Protein AF-A0A9X0CN09-F1 (afdb_monomer_lite)

Sequence (127 aa):
MSKYDSWTAEKSRDTAVKLLKDYLVEAPRCQKRYPNVYYHLAQLAFLDKKMDEFRKYFELGQDAEEKRLPFFEPVDLPLKDMLSPFYQLFANVQQPVRCGNRACIKKVKESDLKSCGRCRNQKYCSK

pLDDT: mean 80.46, std 15.28, range [42.94, 97.38]

Structure (mmCIF, N/CA/C/O backbone):
data_AF-A0A9X0CN09-F1
#
_entry.id   AF-A0A9X0CN09-F1
#
loop_
_atom_site.group_PDB
_atom_site.id
_atom_site.type_symbol
_atom_site.label_atom_id
_atom_site.label_alt_id
_atom_site.label_comp_id
_atom_site.label_asym_id
_atom_site.label_entity_id
_atom_site.label_seq_id
_atom_site.pdbx_PDB_ins_code
_atom_site.Cartn_x
_atom_site.Cartn_y
_atom_site.Cartn_z
_atom_site.occupancy
_atom_site.B_iso_or_equiv
_atom_site.auth_seq_id
_atom_site.auth_comp_id
_atom_site.auth_asym_id
_atom_site.auth_atom_id
_atom_site.pdbx_PDB_model_num
ATOM 1 N N . MET A 1 1 ? -0.125 -12.889 28.905 1.00 69.56 1 MET A N 1
ATOM 2 C CA . MET A 1 1 ? -0.924 -12.023 28.014 1.00 69.56 1 MET A CA 1
ATOM 3 C C . MET A 1 1 ? -0.003 -10.999 27.387 1.00 69.56 1 MET A C 1
ATOM 5 O O . MET A 1 1 ? 0.755 -10.352 28.103 1.00 69.56 1 MET A O 1
ATOM 9 N N . SER A 1 2 ? -0.010 -10.914 26.063 1.00 84.81 2 SER A N 1
ATOM 10 C CA . SER A 1 2 ? 0.683 -9.875 25.312 1.00 84.81 2 SER A CA 1
ATOM 11 C C . SER A 1 2 ? -0.069 -8.552 25.438 1.00 84.81 2 SER A C 1
ATOM 13 O O . SER A 1 2 ? -1.294 -8.526 25.542 1.00 84.81 2 SER A O 1
ATOM 15 N N . LYS A 1 3 ? 0.647 -7.425 25.358 1.00 83.31 3 LYS A N 1
ATOM 16 C CA . LYS A 1 3 ? 0.030 -6.084 25.337 1.00 83.31 3 LYS A CA 1
ATOM 17 C C . LYS A 1 3 ? -0.960 -5.891 24.178 1.00 83.31 3 LYS A C 1
ATOM 19 O O . LYS A 1 3 ? -1.759 -4.962 24.220 1.00 83.31 3 LYS A O 1
ATOM 24 N N . TYR A 1 4 ? -0.862 -6.730 23.145 1.00 86.50 4 TYR A N 1
ATOM 25 C CA . TYR A 1 4 ? -1.726 -6.705 21.968 1.00 86.50 4 TYR A CA 1
ATOM 26 C C . TYR A 1 4 ? -3.040 -7.475 22.171 1.00 86.50 4 TYR A C 1
ATOM 28 O O . TYR A 1 4 ? -3.975 -7.257 21.410 1.00 86.50 4 TYR A O 1
ATOM 36 N N . ASP A 1 5 ? -3.150 -8.314 23.209 1.00 85.06 5 ASP A N 1
ATOM 37 C CA . ASP A 1 5 ? -4.346 -9.136 23.461 1.00 85.06 5 ASP A CA 1
ATOM 38 C C . ASP A 1 5 ? -5.581 -8.279 23.801 1.00 85.06 5 ASP A C 1
ATOM 40 O O . ASP A 1 5 ? -6.713 -8.715 23.626 1.00 85.06 5 ASP A O 1
ATOM 44 N N . SER A 1 6 ? -5.372 -7.045 24.274 1.00 90.06 6 SER A N 1
ATOM 45 C CA . SER A 1 6 ? -6.433 -6.083 24.600 1.00 90.06 6 SER A CA 1
ATOM 46 C C . SER A 1 6 ? -6.772 -5.120 23.459 1.00 90.06 6 SER A C 1
ATOM 48 O O . SER A 1 6 ? -7.564 -4.193 23.645 1.00 90.06 6 SER A O 1
ATOM 50 N N . TRP A 1 7 ? -6.138 -5.261 22.292 1.00 93.00 7 TRP A N 1
ATOM 51 C CA . TRP A 1 7 ? -6.338 -4.319 21.196 1.00 93.00 7 TRP A CA 1
ATOM 52 C C . TRP A 1 7 ? -7.580 -4.662 20.387 1.00 93.00 7 TRP A C 1
ATOM 54 O O . TRP A 1 7 ? -7.798 -5.800 19.981 1.00 93.00 7 TRP A O 1
ATOM 64 N N . THR A 1 8 ? -8.365 -3.632 20.080 1.00 93.38 8 THR A N 1
ATOM 65 C CA . THR A 1 8 ? -9.402 -3.732 19.057 1.00 93.38 8 THR A CA 1
ATOM 66 C C . THR A 1 8 ? -8.758 -3.834 17.674 1.00 93.38 8 THR A C 1
ATOM 68 O O . THR A 1 8 ? -7.635 -3.374 17.451 1.00 93.38 8 THR A O 1
ATOM 71 N N . ALA A 1 9 ? -9.482 -4.408 16.710 1.00 90.75 9 ALA A N 1
ATOM 72 C CA . ALA A 1 9 ? -8.998 -4.504 15.334 1.00 90.75 9 ALA A CA 1
ATOM 73 C C . ALA A 1 9 ? -8.689 -3.120 14.730 1.00 90.75 9 ALA A C 1
ATOM 75 O O . ALA A 1 9 ? -7.720 -2.980 13.993 1.00 90.75 9 ALA A O 1
ATOM 76 N N . GLU A 1 10 ? -9.477 -2.102 15.077 1.00 90.75 10 GLU A N 1
ATOM 77 C CA . GLU A 1 10 ? -9.248 -0.706 14.687 1.00 90.75 10 GLU A CA 1
ATOM 78 C C . GLU A 1 10 ? -7.932 -0.165 15.255 1.00 90.75 10 GLU A C 1
ATOM 80 O O . GLU A 1 10 ? -7.066 0.253 14.492 1.00 90.75 10 GLU A O 1
ATOM 85 N N . LYS A 1 11 ? -7.701 -0.308 16.568 1.00 92.56 11 LYS A N 1
ATOM 86 C CA . LYS A 1 11 ? -6.450 0.128 17.208 1.00 92.56 11 LYS A CA 1
ATOM 87 C C . LYS A 1 11 ? -5.222 -0.547 16.593 1.00 92.56 11 LYS A C 1
ATOM 89 O O . LYS A 1 11 ? -4.178 0.089 16.419 1.00 92.56 11 LYS A O 1
ATOM 94 N N . SER A 1 12 ? -5.348 -1.827 16.247 1.00 92.19 12 SER A N 1
ATOM 95 C CA . SER A 1 12 ? -4.316 -2.583 15.533 1.00 92.19 12 SER A CA 1
ATOM 96 C C . SER A 1 12 ? -4.028 -2.000 14.150 1.00 92.19 12 SER A C 1
ATOM 98 O O . SER A 1 12 ? -2.860 -1.803 13.811 1.00 92.19 12 SER A O 1
ATOM 100 N N . ARG A 1 13 ? -5.066 -1.681 13.367 1.00 93.25 13 ARG A N 1
ATOM 101 C CA . ARG A 1 13 ? -4.916 -1.090 12.030 1.00 93.25 13 ARG A CA 1
ATOM 102 C C . ARG A 1 13 ? -4.346 0.322 12.086 1.00 93.25 13 ARG A C 1
ATOM 104 O O . ARG A 1 13 ? -3.378 0.581 11.381 1.00 93.25 13 ARG A O 1
ATOM 111 N N . ASP A 1 14 ? -4.839 1.186 12.968 1.00 93.75 14 ASP A N 1
ATOM 112 C CA . ASP A 1 14 ? -4.323 2.553 13.120 1.00 93.75 14 ASP A CA 1
ATOM 113 C C . ASP A 1 14 ? -2.842 2.564 13.500 1.00 93.75 14 ASP A C 1
ATOM 115 O O . ASP A 1 14 ? -2.033 3.301 12.927 1.00 93.75 14 ASP A O 1
ATOM 119 N N . THR A 1 15 ? -2.461 1.689 14.433 1.00 94.94 15 THR A N 1
ATOM 120 C CA . THR A 1 15 ? -1.059 1.558 14.833 1.00 94.94 15 THR A CA 1
ATOM 121 C C . THR A 1 15 ? -0.203 1.040 13.678 1.00 94.94 15 THR A C 1
ATOM 123 O O . THR A 1 15 ? 0.894 1.553 13.455 1.00 94.94 15 THR A O 1
ATOM 126 N N . ALA A 1 16 ? -0.699 0.066 12.909 1.00 95.44 16 ALA A N 1
ATOM 127 C CA . ALA A 1 16 ? -0.006 -0.428 11.723 1.00 95.44 16 ALA A CA 1
ATOM 128 C C . ALA A 1 16 ? 0.158 0.668 10.658 1.00 95.44 16 ALA A C 1
ATOM 130 O O . ALA A 1 16 ? 1.260 0.844 10.143 1.00 95.44 16 ALA A O 1
ATOM 131 N N . VAL A 1 17 ? -0.889 1.454 10.371 1.00 96.50 17 VAL A N 1
ATOM 132 C CA . VAL A 1 17 ? -0.822 2.591 9.438 1.00 96.50 17 VAL A CA 1
ATOM 133 C C . VAL A 1 17 ? 0.254 3.581 9.871 1.00 96.50 17 VAL A C 1
ATOM 135 O O . VAL A 1 17 ? 1.048 4.014 9.036 1.00 96.50 17 VAL A O 1
ATOM 138 N N . LYS A 1 18 ? 0.308 3.924 11.164 1.00 96.88 18 LYS A N 1
ATOM 139 C CA . LYS A 1 18 ? 1.330 4.828 11.699 1.00 96.88 18 LYS A CA 1
ATOM 140 C C . LYS A 1 18 ? 2.739 4.273 11.481 1.00 96.88 18 LYS A C 1
ATOM 142 O O . LYS A 1 18 ? 3.551 4.936 10.849 1.00 96.88 18 LYS A O 1
ATOM 147 N N . LEU A 1 19 ? 3.000 3.038 11.911 1.00 96.69 19 LEU A N 1
ATOM 148 C CA . LEU A 1 19 ? 4.322 2.413 11.778 1.00 96.69 19 LEU A CA 1
ATOM 149 C C . LEU A 1 19 ? 4.779 2.294 10.318 1.00 96.69 19 LEU A C 1
ATOM 151 O O . LEU A 1 19 ? 5.950 2.506 10.016 1.00 96.69 19 LEU A O 1
ATOM 155 N N . LEU A 1 20 ? 3.865 1.967 9.403 1.00 97.12 20 LEU A N 1
ATOM 156 C CA . LEU A 1 20 ? 4.164 1.873 7.974 1.00 97.12 20 LEU A CA 1
ATOM 157 C C . LEU A 1 20 ? 4.475 3.248 7.365 1.00 97.12 20 LEU A C 1
ATOM 159 O O . LEU A 1 20 ? 5.374 3.358 6.535 1.00 97.12 20 LEU A O 1
ATOM 163 N N . LYS A 1 21 ? 3.772 4.306 7.785 1.00 96.75 21 LYS A N 1
ATOM 164 C CA . LYS A 1 21 ? 4.078 5.682 7.364 1.00 96.75 21 LYS A CA 1
ATOM 165 C C . LYS A 1 21 ? 5.427 6.147 7.904 1.00 96.75 21 LYS A C 1
ATOM 167 O O . LYS A 1 21 ? 6.218 6.662 7.122 1.00 96.75 21 LYS A O 1
ATOM 172 N N . ASP A 1 22 ? 5.705 5.903 9.182 1.00 96.94 22 ASP A N 1
ATOM 173 C CA . ASP A 1 22 ? 6.989 6.237 9.807 1.00 96.94 22 ASP A CA 1
ATOM 174 C C . ASP A 1 22 ? 8.136 5.509 9.085 1.00 96.94 22 ASP A C 1
ATOM 176 O O . ASP A 1 22 ? 9.149 6.110 8.734 1.00 96.94 22 ASP A O 1
ATOM 180 N N . TYR A 1 23 ? 7.937 4.234 8.732 1.00 95.69 23 TYR A N 1
ATOM 181 C CA . TYR A 1 23 ? 8.896 3.489 7.919 1.00 95.69 23 TYR A CA 1
ATOM 182 C C . TYR A 1 23 ? 9.169 4.159 6.567 1.00 95.69 23 TYR A C 1
ATOM 184 O O . TYR A 1 23 ? 10.321 4.242 6.164 1.00 95.69 23 TYR A O 1
ATOM 192 N N . LEU A 1 24 ? 8.150 4.641 5.848 1.00 94.81 24 LEU A N 1
ATOM 193 C CA . LEU A 1 24 ? 8.344 5.297 4.544 1.00 94.81 24 LEU A CA 1
ATOM 194 C C . LEU A 1 24 ? 9.121 6.618 4.628 1.00 94.81 24 LEU A C 1
ATOM 196 O O . LEU A 1 24 ? 9.696 7.030 3.616 1.00 94.81 24 LEU A O 1
ATOM 200 N N . VAL A 1 25 ? 9.105 7.273 5.793 1.00 95.38 25 VAL A N 1
ATOM 201 C CA . VAL A 1 25 ? 9.867 8.498 6.074 1.00 95.38 25 VAL A CA 1
ATOM 202 C C . VAL A 1 25 ? 11.341 8.171 6.307 1.00 95.38 25 VAL A C 1
ATOM 204 O O . VAL A 1 25 ? 12.205 8.812 5.717 1.00 95.38 25 VAL A O 1
ATOM 207 N N . GLU A 1 26 ? 11.620 7.150 7.116 1.00 94.12 26 GLU A N 1
ATOM 208 C CA . GLU A 1 26 ? 12.983 6.787 7.526 1.00 94.12 26 GLU A CA 1
ATOM 209 C C . GLU A 1 26 ? 13.712 5.897 6.504 1.00 94.12 26 GLU A C 1
ATOM 211 O O . GLU A 1 26 ? 14.938 5.919 6.383 1.00 94.12 26 GLU A O 1
ATOM 216 N N . ALA A 1 27 ? 12.973 5.071 5.761 1.00 89.56 27 ALA A N 1
ATOM 217 C CA . ALA A 1 27 ? 13.550 4.098 4.847 1.00 89.56 27 ALA A CA 1
ATOM 218 C C . ALA A 1 27 ? 14.082 4.751 3.559 1.00 89.56 27 ALA A C 1
ATOM 220 O O . ALA A 1 27 ? 13.382 5.543 2.918 1.00 89.56 27 ALA A O 1
ATOM 221 N N . PRO A 1 28 ? 15.263 4.332 3.064 1.00 86.81 28 PRO A N 1
ATOM 222 C CA . PRO A 1 28 ? 15.706 4.693 1.725 1.00 86.81 28 PRO A CA 1
ATOM 223 C C . PRO A 1 28 ? 14.698 4.227 0.666 1.00 86.81 28 PRO A C 1
ATOM 225 O O . PRO A 1 28 ? 14.307 3.058 0.640 1.00 86.81 28 PRO A O 1
ATOM 228 N N . ARG A 1 29 ? 14.339 5.107 -0.277 1.00 81.69 29 ARG A N 1
ATOM 229 C CA . ARG A 1 29 ? 13.379 4.795 -1.361 1.00 81.69 29 ARG A CA 1
ATOM 230 C C . ARG A 1 29 ? 13.790 3.600 -2.226 1.00 81.69 29 ARG A C 1
ATOM 232 O O . ARG A 1 29 ? 12.942 2.908 -2.775 1.00 81.69 29 ARG A O 1
ATOM 239 N N . CYS A 1 30 ? 15.094 3.346 -2.346 1.00 80.00 30 CYS A N 1
ATOM 240 C CA . CYS A 1 30 ? 15.648 2.229 -3.112 1.00 80.00 30 CYS A CA 1
ATOM 241 C C . CYS A 1 30 ? 15.551 0.874 -2.392 1.00 80.00 30 CYS A C 1
ATOM 243 O O . CYS A 1 30 ? 15.914 -0.157 -2.962 1.00 80.00 30 CYS A O 1
ATOM 245 N N . GLN A 1 31 ? 15.100 0.851 -1.137 1.00 83.69 31 GLN A N 1
ATOM 246 C CA . GLN A 1 31 ? 15.066 -0.363 -0.342 1.00 83.69 31 GLN A CA 1
ATOM 247 C C . GLN A 1 31 ? 14.058 -1.371 -0.907 1.00 83.69 31 GLN A C 1
ATOM 249 O O . GLN A 1 31 ? 12.923 -1.036 -1.238 1.00 83.69 31 GLN A O 1
ATOM 254 N N . LYS A 1 32 ? 14.438 -2.655 -0.925 1.00 82.75 32 LYS A N 1
ATOM 255 C CA . LYS A 1 32 ? 13.614 -3.756 -1.461 1.00 82.75 32 LYS A CA 1
ATOM 256 C C . LYS A 1 32 ? 12.178 -3.798 -0.913 1.00 82.75 32 LYS A C 1
ATOM 258 O O . LYS A 1 32 ? 11.276 -4.227 -1.624 1.00 82.75 32 LYS A O 1
ATOM 263 N N . ARG A 1 33 ? 11.965 -3.395 0.344 1.00 87.62 33 ARG A N 1
ATOM 264 C CA . ARG A 1 33 ? 10.654 -3.433 1.018 1.00 87.62 33 ARG A CA 1
ATOM 265 C C . ARG A 1 33 ? 9.822 -2.164 0.826 1.00 87.62 33 ARG A C 1
ATOM 267 O O . ARG A 1 33 ? 8.647 -2.187 1.167 1.00 87.62 33 ARG A O 1
ATOM 274 N N . TYR A 1 34 ? 10.398 -1.096 0.276 1.00 89.81 34 TYR A N 1
ATOM 275 C CA . TYR A 1 34 ? 9.724 0.189 0.098 1.00 89.81 34 TYR A CA 1
ATOM 276 C C . TYR A 1 34 ? 8.371 0.072 -0.638 1.00 89.81 34 TYR A C 1
ATOM 278 O O . TYR A 1 34 ? 7.367 0.508 -0.077 1.00 89.81 34 TYR A O 1
ATOM 286 N N . PRO A 1 35 ? 8.263 -0.609 -1.803 1.00 91.00 35 PRO A N 1
ATOM 287 C CA . PRO A 1 35 ? 6.962 -0.793 -2.460 1.00 91.00 35 PRO A CA 1
ATOM 288 C C . PRO A 1 35 ? 5.989 -1.672 -1.660 1.00 91.00 35 PRO A C 1
ATOM 290 O O . PRO A 1 35 ? 4.786 -1.424 -1.673 1.00 91.00 35 PRO A O 1
ATOM 293 N N . ASN A 1 36 ? 6.479 -2.667 -0.910 1.00 92.19 36 ASN A N 1
ATOM 294 C CA . ASN A 1 36 ? 5.617 -3.557 -0.121 1.00 92.19 36 ASN A CA 1
ATOM 295 C C . ASN A 1 36 ? 4.828 -2.779 0.936 1.00 92.19 36 ASN A C 1
ATOM 297 O O . ASN A 1 36 ? 3.672 -3.094 1.207 1.00 92.19 36 ASN A O 1
ATOM 301 N N . VAL A 1 37 ? 5.447 -1.754 1.522 1.00 95.12 37 VAL A N 1
ATOM 302 C CA . VAL A 1 37 ? 4.813 -0.920 2.545 1.00 95.12 37 VAL A CA 1
ATOM 303 C C . VAL A 1 37 ? 3.622 -0.153 1.978 1.00 95.12 37 VAL A C 1
ATOM 305 O O . VAL A 1 37 ? 2.574 -0.107 2.622 1.00 95.12 37 VAL A O 1
ATOM 308 N N . TYR A 1 38 ? 3.725 0.357 0.749 1.00 95.75 38 TYR A N 1
ATOM 309 C CA . TYR A 1 38 ? 2.583 0.962 0.067 1.00 95.75 38 TYR A CA 1
ATOM 310 C C . TYR A 1 38 ? 1.443 -0.036 -0.166 1.00 95.75 38 TYR A C 1
ATOM 312 O O . TYR A 1 38 ? 0.292 0.297 0.102 1.00 95.75 38 TYR A O 1
ATOM 320 N N . TYR A 1 39 ? 1.731 -1.280 -0.560 1.00 95.38 39 TYR A N 1
ATOM 321 C CA . TYR A 1 3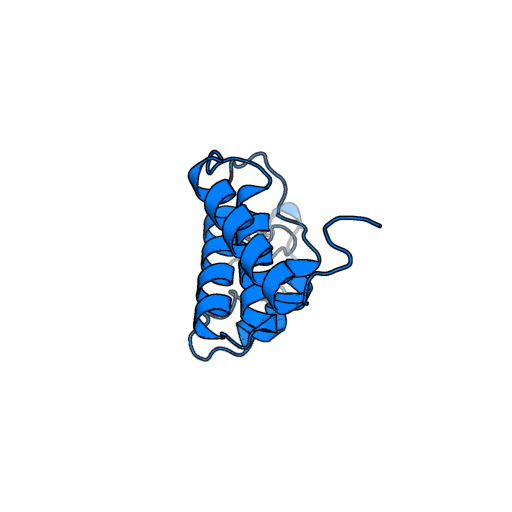9 ? 0.678 -2.293 -0.722 1.00 95.38 39 TYR A CA 1
ATOM 322 C C . TYR A 1 39 ? 0.017 -2.703 0.599 1.00 95.38 39 TYR A C 1
ATOM 324 O O . TYR A 1 39 ? -1.188 -2.945 0.625 1.00 95.38 39 TYR A O 1
ATOM 332 N N . HIS A 1 40 ? 0.754 -2.721 1.712 1.00 96.06 40 HIS A N 1
ATOM 333 C CA . HIS A 1 40 ? 0.153 -2.923 3.034 1.00 96.06 40 HIS A CA 1
ATOM 334 C C . HIS A 1 40 ? -0.734 -1.746 3.456 1.00 96.06 40 HIS A C 1
ATOM 336 O O . HIS A 1 40 ? -1.827 -1.964 3.975 1.00 96.06 40 HIS A O 1
ATOM 342 N N . LEU A 1 41 ? -0.317 -0.505 3.188 1.00 97.38 41 LEU A N 1
ATOM 343 C CA . LEU A 1 41 ? -1.168 0.669 3.411 1.00 97.38 41 LEU A CA 1
ATOM 344 C C . LEU A 1 41 ? -2.433 0.621 2.543 1.00 97.38 41 LEU A C 1
ATOM 346 O O . LEU A 1 41 ? -3.520 0.917 3.035 1.00 97.38 41 LEU A O 1
ATOM 350 N N . ALA A 1 42 ? -2.314 0.175 1.291 1.00 96.38 42 ALA A N 1
ATOM 351 C CA . ALA A 1 42 ? -3.452 -0.044 0.407 1.00 96.38 42 ALA A CA 1
ATOM 352 C C . ALA A 1 42 ? -4.413 -1.101 0.985 1.00 96.38 42 ALA A C 1
ATOM 354 O O . ALA A 1 42 ? -5.617 -0.868 1.047 1.00 96.38 42 ALA A O 1
ATOM 355 N N . GLN A 1 43 ? -3.896 -2.226 1.486 1.00 96.50 43 GLN A N 1
ATOM 356 C CA . GLN A 1 43 ? -4.708 -3.257 2.138 1.00 96.50 43 GLN A CA 1
ATOM 357 C C . GLN A 1 43 ? -5.478 -2.717 3.348 1.00 96.50 43 GLN A C 1
ATOM 359 O O . GLN A 1 43 ? -6.665 -2.999 3.497 1.00 96.50 43 GLN A O 1
ATOM 364 N N . LEU A 1 44 ? -4.817 -1.947 4.214 1.00 96.50 44 LEU A N 1
ATOM 365 C CA . LEU A 1 44 ? -5.453 -1.374 5.401 1.00 96.50 44 LEU A CA 1
ATOM 366 C C . LEU A 1 44 ? -6.558 -0.385 5.009 1.00 96.50 44 LEU A C 1
ATOM 368 O O . LEU A 1 44 ? -7.672 -0.488 5.517 1.00 96.50 44 LEU A O 1
ATOM 372 N N . ALA A 1 45 ? -6.293 0.488 4.035 1.00 96.06 45 ALA A N 1
ATOM 373 C CA . ALA A 1 45 ? -7.299 1.400 3.496 1.00 96.06 45 ALA A CA 1
ATOM 374 C C . ALA A 1 45 ? -8.491 0.656 2.869 1.00 96.06 45 ALA A C 1
ATOM 376 O O . ALA A 1 45 ? -9.639 1.062 3.052 1.00 96.06 45 ALA A O 1
ATOM 377 N N . PHE A 1 46 ? -8.239 -0.460 2.180 1.00 94.50 46 PHE A N 1
ATOM 378 C CA . PHE A 1 46 ? -9.285 -1.321 1.630 1.00 94.50 46 PHE A CA 1
ATOM 379 C C . PHE A 1 46 ? -10.167 -1.929 2.733 1.00 94.50 46 PHE A C 1
ATOM 381 O O . PHE A 1 46 ? -11.393 -1.885 2.632 1.00 94.50 46 PHE A O 1
ATOM 388 N N . LEU A 1 47 ? -9.565 -2.436 3.816 1.00 93.38 47 LEU A N 1
ATOM 389 C CA . LEU A 1 47 ? -10.300 -2.985 4.964 1.00 93.38 47 LEU A CA 1
ATOM 390 C C . LEU A 1 47 ? -11.163 -1.929 5.670 1.00 93.38 47 LEU A C 1
ATOM 392 O O . LEU A 1 47 ? -12.275 -2.237 6.096 1.00 93.38 47 LEU A O 1
ATOM 396 N N . ASP A 1 48 ? -10.687 -0.686 5.737 1.00 93.19 48 ASP A N 1
ATOM 397 C CA . ASP A 1 48 ? -11.438 0.447 6.291 1.00 93.19 48 ASP A CA 1
ATOM 398 C C . ASP A 1 48 ? -12.406 1.090 5.281 1.00 93.19 48 ASP A C 1
ATOM 400 O O . ASP A 1 48 ? -13.009 2.124 5.572 1.00 93.19 48 ASP A O 1
ATOM 404 N N . LYS A 1 49 ? -12.579 0.492 4.092 1.00 93.50 49 LYS A N 1
ATOM 405 C CA . LYS A 1 49 ? -13.445 0.981 3.002 1.00 93.50 49 LYS A CA 1
ATOM 406 C C . LYS A 1 49 ? -13.097 2.398 2.516 1.00 93.50 49 LYS A C 1
ATOM 408 O O . LYS A 1 49 ? -13.930 3.080 1.919 1.00 93.50 49 LYS A O 1
ATOM 413 N N . LYS A 1 50 ? -11.854 2.838 2.719 1.00 94.25 50 LYS A N 1
ATOM 414 C CA . LYS A 1 50 ? -11.319 4.126 2.257 1.00 94.25 50 LYS A CA 1
ATOM 415 C C . LYS A 1 50 ? -10.772 3.971 0.839 1.00 94.25 50 LYS A C 1
ATOM 417 O O . LYS A 1 50 ? -9.565 3.871 0.627 1.00 94.25 50 LYS A O 1
ATOM 422 N N . MET A 1 51 ? -11.671 3.913 -0.142 1.00 92.12 51 MET A N 1
ATOM 423 C CA . MET A 1 51 ? -11.321 3.560 -1.526 1.00 92.12 51 MET A CA 1
ATOM 424 C C . MET A 1 51 ? -10.355 4.557 -2.190 1.00 92.12 51 MET A C 1
ATOM 426 O O . MET A 1 51 ? -9.467 4.135 -2.930 1.00 92.12 51 MET A O 1
ATOM 430 N N . ASP A 1 52 ? -10.448 5.849 -1.870 1.00 92.75 52 ASP A N 1
ATOM 431 C CA . ASP A 1 52 ? -9.510 6.858 -2.384 1.00 92.75 52 ASP A CA 1
ATOM 432 C C . ASP A 1 52 ? -8.088 6.656 -1.841 1.00 92.75 52 ASP A C 1
ATOM 434 O O . ASP A 1 52 ? -7.108 6.739 -2.584 1.00 92.75 52 ASP A O 1
ATOM 438 N N . GLU A 1 53 ? -7.963 6.333 -0.550 1.00 95.31 53 GLU A N 1
ATOM 439 C CA . GLU A 1 53 ? -6.673 6.005 0.062 1.00 95.31 53 GLU A CA 1
ATOM 440 C C . GLU A 1 53 ? -6.119 4.687 -0.479 1.00 95.31 53 GLU A C 1
ATOM 442 O O . GLU A 1 53 ? -4.929 4.608 -0.784 1.00 95.31 53 GLU A O 1
ATOM 447 N N . PHE A 1 54 ? -6.975 3.675 -0.656 1.00 95.25 54 PHE A N 1
ATOM 448 C CA . PHE A 1 54 ? -6.596 2.410 -1.281 1.00 95.25 54 PHE A CA 1
ATOM 449 C C . PHE A 1 54 ? -5.977 2.654 -2.658 1.00 95.25 54 PHE A C 1
ATOM 451 O O . PHE A 1 54 ? -4.849 2.225 -2.904 1.00 95.25 54 PHE A O 1
ATOM 458 N N . ARG A 1 55 ? -6.677 3.398 -3.523 1.00 93.31 55 ARG A N 1
ATOM 459 C CA . ARG A 1 55 ? -6.197 3.749 -4.862 1.00 93.31 55 ARG A CA 1
ATOM 460 C C . ARG A 1 55 ? -4.853 4.472 -4.799 1.00 93.31 55 ARG A C 1
ATOM 462 O O . ARG A 1 55 ? -3.901 4.046 -5.448 1.00 93.31 55 ARG A O 1
ATOM 469 N N . LYS A 1 56 ? -4.766 5.526 -3.985 1.00 94.75 56 LYS A N 1
ATOM 470 C CA . LYS A 1 56 ? -3.548 6.328 -3.812 1.00 94.75 56 LYS A CA 1
ATOM 471 C C . LYS A 1 56 ? -2.353 5.467 -3.408 1.00 94.75 56 LYS A C 1
ATOM 473 O O . LYS A 1 56 ? -1.277 5.595 -3.986 1.00 94.75 56 LYS A O 1
ATOM 478 N N . TYR A 1 57 ? -2.513 4.610 -2.402 1.00 96.25 57 TYR A N 1
ATOM 479 C CA . TYR A 1 57 ? -1.416 3.770 -1.926 1.00 96.25 57 TYR A CA 1
ATOM 480 C C . TYR A 1 57 ? -1.048 2.676 -2.922 1.00 96.25 57 TYR A C 1
ATOM 482 O O . TYR A 1 57 ? 0.133 2.377 -3.071 1.00 96.25 57 TYR A O 1
ATOM 490 N N . PHE A 1 58 ? -2.020 2.124 -3.646 1.00 93.69 58 PHE A N 1
ATOM 491 C CA . PHE A 1 58 ? -1.744 1.156 -4.699 1.00 93.69 58 PHE A CA 1
ATOM 492 C C . PHE A 1 58 ? -0.903 1.777 -5.829 1.00 93.69 58 PHE A C 1
ATOM 494 O O . PHE A 1 58 ? 0.122 1.213 -6.207 1.00 93.69 58 PHE A O 1
ATOM 501 N N . GLU A 1 59 ? -1.273 2.971 -6.304 1.00 92.44 59 GLU A N 1
ATOM 502 C CA . GLU A 1 59 ? -0.526 3.722 -7.327 1.00 92.44 59 GLU A CA 1
ATOM 503 C C . GLU A 1 59 ? 0.894 4.088 -6.856 1.00 92.44 59 GLU A C 1
ATOM 505 O O . GLU A 1 59 ? 1.858 3.916 -7.602 1.00 92.44 59 GLU A O 1
ATOM 510 N N . LEU A 1 60 ? 1.055 4.523 -5.599 1.00 92.38 60 LEU A N 1
ATOM 511 C CA . LEU A 1 60 ? 2.378 4.783 -5.010 1.00 92.38 60 LEU A CA 1
ATOM 512 C C . LEU A 1 60 ? 3.239 3.516 -4.913 1.00 92.38 60 LEU A C 1
ATOM 514 O O . LEU A 1 60 ? 4.452 3.583 -5.101 1.00 92.38 60 LEU A O 1
ATOM 518 N N . GLY A 1 61 ? 2.621 2.363 -4.646 1.00 91.56 61 GLY A N 1
ATOM 519 C CA . GLY A 1 61 ? 3.289 1.066 -4.696 1.00 91.56 61 GLY A CA 1
ATOM 520 C C . GLY A 1 61 ? 3.852 0.784 -6.084 1.00 91.56 61 GLY A C 1
ATOM 521 O O . GLY A 1 61 ? 5.037 0.484 -6.201 1.00 91.56 61 GLY A O 1
ATOM 522 N N . GLN A 1 62 ? 3.039 0.967 -7.128 1.00 88.06 62 GLN A N 1
ATOM 523 C CA . GLN A 1 62 ? 3.459 0.777 -8.519 1.00 88.06 62 GLN A CA 1
ATOM 524 C C . GLN A 1 62 ? 4.594 1.731 -8.919 1.00 88.06 62 GLN A C 1
ATOM 526 O O . GLN A 1 62 ? 5.590 1.285 -9.483 1.00 88.06 62 GLN A O 1
ATOM 531 N N . ASP A 1 63 ? 4.490 3.017 -8.574 1.00 88.06 63 ASP A N 1
ATOM 532 C CA . ASP A 1 63 ? 5.543 4.010 -8.831 1.00 88.06 63 ASP A CA 1
ATOM 533 C C . ASP A 1 63 ? 6.860 3.651 -8.118 1.00 88.06 63 ASP A C 1
ATOM 535 O O . ASP A 1 63 ? 7.946 3.744 -8.695 1.00 88.06 63 ASP A O 1
ATOM 539 N N . ALA A 1 64 ? 6.776 3.168 -6.875 1.00 87.75 64 ALA A N 1
ATOM 540 C CA . ALA A 1 64 ? 7.937 2.695 -6.134 1.00 87.75 64 ALA A CA 1
ATOM 541 C C . ALA A 1 64 ? 8.562 1.434 -6.756 1.00 87.75 64 ALA A C 1
ATOM 543 O O . ALA A 1 64 ? 9.782 1.290 -6.705 1.00 87.75 64 ALA A O 1
ATOM 544 N N . GLU A 1 65 ? 7.772 0.531 -7.349 1.00 86.75 65 GLU A N 1
ATOM 545 C CA . GLU A 1 65 ? 8.309 -0.602 -8.116 1.00 86.75 65 GLU A CA 1
ATOM 546 C C . GLU A 1 65 ? 9.064 -0.134 -9.361 1.00 86.75 65 GLU A C 1
ATOM 548 O O . GLU A 1 65 ? 10.167 -0.610 -9.614 1.00 86.75 65 GLU A O 1
ATOM 553 N N . GLU A 1 66 ? 8.502 0.811 -10.116 1.00 82.75 66 GLU A N 1
ATOM 554 C CA . GLU A 1 66 ? 9.123 1.334 -11.340 1.00 82.75 66 GLU A CA 1
ATOM 555 C C . GLU A 1 66 ? 10.435 2.071 -11.063 1.00 82.75 66 GLU A C 1
ATOM 557 O O . GLU A 1 66 ? 11.377 1.989 -11.851 1.00 82.75 66 GLU A O 1
ATOM 562 N N . LYS A 1 67 ? 10.522 2.756 -9.919 1.00 79.81 67 LYS A N 1
ATOM 563 C CA . LYS A 1 67 ? 11.716 3.495 -9.484 1.00 79.81 67 LYS A CA 1
ATOM 564 C C . LYS A 1 67 ? 12.745 2.632 -8.754 1.00 79.81 67 LYS A C 1
ATOM 566 O O . LYS A 1 67 ? 13.755 3.163 -8.283 1.00 79.81 67 LYS A O 1
ATOM 571 N N . ARG A 1 68 ? 12.521 1.319 -8.622 1.00 75.94 68 ARG A N 1
ATOM 572 C CA . ARG A 1 68 ? 13.517 0.427 -8.015 1.00 75.94 68 ARG A CA 1
ATOM 573 C C . ARG A 1 68 ? 14.760 0.303 -8.879 1.00 75.94 68 ARG A C 1
ATOM 575 O O . ARG A 1 68 ? 14.756 0.507 -10.089 1.00 75.94 68 ARG A O 1
ATOM 582 N N . LEU A 1 69 ? 15.847 -0.075 -8.211 1.00 73.12 69 LEU A N 1
ATOM 583 C CA . LEU A 1 69 ? 17.108 -0.328 -8.886 1.00 73.12 69 LEU A CA 1
ATOM 584 C C . LEU A 1 69 ? 16.962 -1.508 -9.871 1.00 73.12 69 LEU A C 1
ATOM 586 O O . LEU A 1 69 ? 16.361 -2.519 -9.498 1.00 73.12 69 LEU A O 1
ATOM 590 N N . PRO A 1 70 ? 17.544 -1.428 -11.085 1.00 70.94 70 PRO A N 1
ATOM 591 C CA . PRO A 1 70 ? 17.292 -2.389 -12.170 1.00 70.94 70 PRO A CA 1
ATOM 592 C C . PRO A 1 70 ? 17.729 -3.834 -11.902 1.00 70.94 70 PRO A C 1
ATOM 594 O O . PRO A 1 70 ? 17.337 -4.735 -12.636 1.00 70.94 70 PRO A O 1
ATOM 597 N N . PHE A 1 71 ? 18.577 -4.055 -10.895 1.00 75.75 71 PHE A N 1
ATOM 598 C CA . PHE A 1 71 ? 19.070 -5.380 -10.507 1.00 75.75 71 PHE A CA 1
ATOM 599 C C . PHE A 1 71 ? 18.153 -6.097 -9.511 1.00 75.75 71 PHE A C 1
ATOM 601 O O . PHE A 1 71 ? 18.421 -7.230 -9.121 1.00 75.75 71 PHE A O 1
ATOM 608 N N . PHE A 1 72 ? 17.096 -5.434 -9.044 1.00 71.88 72 PHE A N 1
ATOM 609 C CA . PHE A 1 72 ? 16.090 -6.096 -8.241 1.00 71.88 72 PHE A CA 1
ATOM 610 C C . PHE A 1 72 ? 15.089 -6.829 -9.127 1.00 71.88 72 P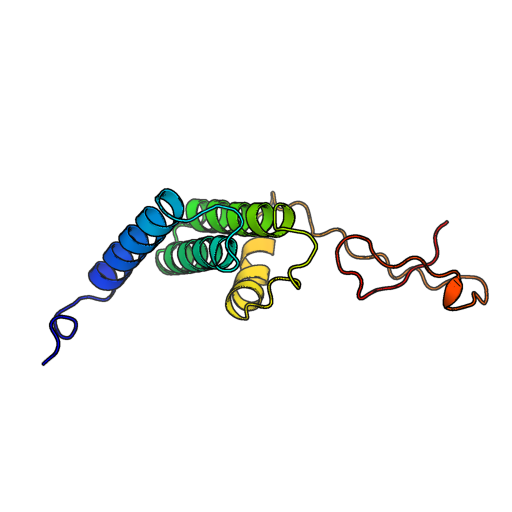HE A C 1
ATOM 612 O O . PHE A 1 72 ? 14.541 -6.254 -10.062 1.00 71.88 72 PHE A O 1
ATOM 619 N N . GLU A 1 73 ? 14.789 -8.069 -8.750 1.00 71.00 73 GLU A N 1
ATOM 620 C CA . GLU A 1 73 ? 13.674 -8.814 -9.327 1.00 71.00 73 GLU A CA 1
ATOM 621 C C . GLU A 1 73 ? 12.343 -8.056 -9.169 1.00 71.00 73 GLU A C 1
ATOM 623 O O . GLU A 1 73 ? 12.186 -7.287 -8.199 1.00 71.00 73 GLU A O 1
ATOM 628 N N . PRO A 1 74 ? 11.377 -8.291 -10.083 1.00 69.62 74 PRO A N 1
ATOM 629 C CA . PRO A 1 74 ? 10.017 -7.790 -9.954 1.00 69.62 74 PRO A CA 1
ATOM 630 C C . PRO A 1 74 ? 9.450 -8.063 -8.562 1.00 69.62 74 PRO A C 1
ATOM 632 O O . PRO A 1 74 ? 9.770 -9.066 -7.920 1.00 69.62 74 PRO A O 1
ATOM 635 N N . VAL A 1 75 ? 8.605 -7.157 -8.074 1.00 71.94 75 VAL A N 1
ATOM 636 C CA . VAL A 1 75 ? 7.988 -7.334 -6.759 1.00 71.94 75 VAL A CA 1
ATOM 637 C C . VAL A 1 75 ? 6.948 -8.432 -6.851 1.00 71.94 75 VAL A C 1
ATOM 639 O O . VAL A 1 75 ? 5.819 -8.194 -7.277 1.00 71.94 75 VAL A O 1
ATOM 642 N N . ASP A 1 76 ? 7.350 -9.627 -6.448 1.00 79.31 76 ASP A N 1
ATOM 643 C CA . ASP A 1 76 ? 6.446 -10.739 -6.217 1.00 79.31 76 ASP A CA 1
ATOM 644 C C . ASP A 1 76 ? 5.884 -10.621 -4.797 1.00 79.31 76 ASP A C 1
ATOM 646 O O . ASP A 1 76 ? 6.586 -10.812 -3.798 1.00 79.31 76 ASP A O 1
ATOM 650 N N . LEU A 1 77 ? 4.633 -10.176 -4.711 1.00 81.50 77 LEU A N 1
ATOM 651 C CA .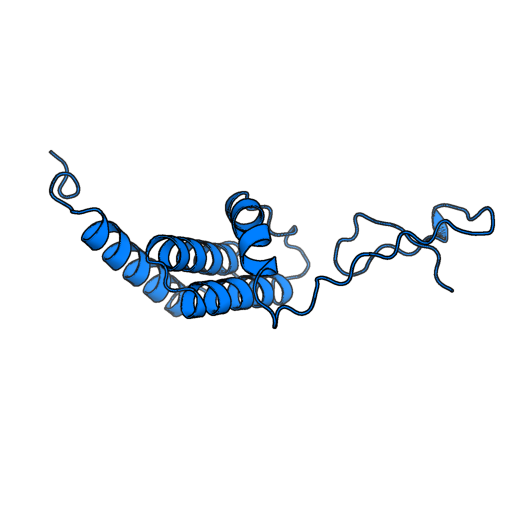 LEU A 1 77 ? 3.932 -9.984 -3.453 1.00 81.50 77 LEU A CA 1
ATOM 652 C C . LEU A 1 77 ? 2.490 -10.471 -3.631 1.00 81.50 77 LEU A C 1
ATOM 654 O O . LEU A 1 77 ? 1.702 -9.753 -4.247 1.00 81.50 77 LEU A O 1
ATOM 658 N N . PRO A 1 78 ? 2.098 -11.607 -3.022 1.00 87.38 78 PRO A N 1
ATOM 659 C CA . PRO A 1 78 ? 0.739 -12.144 -3.143 1.00 87.38 78 PRO A CA 1
ATOM 660 C C . PRO A 1 78 ? -0.354 -11.141 -2.755 1.00 87.38 78 PRO A C 1
ATOM 662 O O . PRO A 1 78 ? -1.456 -11.150 -3.297 1.00 87.38 78 PRO A O 1
ATOM 665 N N . LEU A 1 79 ? -0.035 -10.222 -1.836 1.00 88.31 79 LEU A N 1
ATOM 666 C CA . LEU A 1 79 ? -0.931 -9.134 -1.459 1.00 88.31 79 LEU A CA 1
ATOM 667 C C . LEU A 1 79 ? -1.263 -8.213 -2.641 1.00 88.31 79 LEU A C 1
ATOM 669 O O . LEU A 1 79 ? -2.409 -7.800 -2.796 1.00 88.31 79 LEU A O 1
ATOM 673 N N . LYS A 1 80 ? -0.277 -7.894 -3.483 1.00 87.50 80 LYS A N 1
ATOM 674 C CA . LYS A 1 80 ? -0.485 -7.075 -4.680 1.00 87.50 80 LYS A CA 1
ATOM 675 C C . LYS A 1 80 ? -1.444 -7.767 -5.641 1.00 87.50 80 LYS A C 1
ATOM 677 O O . LYS A 1 80 ? -2.361 -7.123 -6.150 1.00 87.50 80 LYS A O 1
ATOM 682 N N . ASP A 1 81 ? -1.273 -9.068 -5.843 1.00 87.56 81 ASP A N 1
ATOM 683 C CA . ASP A 1 81 ? -2.130 -9.853 -6.733 1.00 87.56 81 ASP A CA 1
ATOM 684 C C . ASP A 1 81 ? -3.562 -9.938 -6.203 1.00 87.56 81 ASP A C 1
ATOM 686 O O . ASP A 1 81 ? -4.510 -9.792 -6.970 1.00 87.56 81 ASP A O 1
ATOM 690 N N . MET A 1 82 ? -3.733 -10.062 -4.883 1.00 90.12 82 MET A N 1
ATOM 691 C CA . MET A 1 82 ? -5.046 -10.020 -4.235 1.00 90.12 82 MET A CA 1
ATOM 692 C C . MET A 1 82 ? -5.746 -8.662 -4.407 1.00 90.12 82 MET A C 1
ATOM 694 O O . MET A 1 82 ? -6.958 -8.613 -4.607 1.00 90.12 82 MET A O 1
ATOM 698 N N . LEU A 1 83 ? -5.003 -7.554 -4.317 1.00 90.50 83 LEU A N 1
ATOM 699 C CA . LEU A 1 83 ? -5.554 -6.196 -4.402 1.00 90.50 83 LEU A CA 1
ATOM 700 C C . LEU A 1 83 ? -5.785 -5.721 -5.846 1.00 90.50 83 LEU A C 1
ATOM 702 O O . LEU A 1 83 ? -6.649 -4.877 -6.091 1.00 90.50 83 LEU A O 1
ATOM 706 N N . SER A 1 84 ? -5.039 -6.266 -6.808 1.00 88.88 84 SER A N 1
ATOM 707 C CA . SER A 1 84 ? -5.058 -5.836 -8.211 1.00 88.88 84 SER A CA 1
ATOM 708 C C . SER A 1 84 ? -6.451 -5.858 -8.863 1.00 88.88 84 SER A C 1
ATOM 710 O O . SER A 1 84 ? -6.790 -4.873 -9.522 1.00 88.88 84 SER A O 1
ATOM 712 N N . PRO A 1 85 ? -7.297 -6.895 -8.681 1.00 88.62 85 PRO A N 1
ATOM 713 C CA . PRO A 1 85 ? -8.655 -6.897 -9.224 1.00 88.62 85 PRO A CA 1
ATOM 714 C C . PRO A 1 85 ? -9.508 -5.737 -8.707 1.00 88.62 85 PRO A C 1
ATOM 716 O O . PRO A 1 85 ? -10.243 -5.131 -9.479 1.00 88.62 85 PRO A O 1
ATOM 719 N N . PHE A 1 86 ? -9.382 -5.381 -7.425 1.00 88.31 86 PHE A N 1
ATOM 720 C CA . PHE A 1 86 ? -10.137 -4.271 -6.836 1.00 88.31 86 PHE A CA 1
ATOM 721 C C . PHE A 1 86 ? -9.664 -2.923 -7.364 1.00 88.31 86 PHE A C 1
ATOM 723 O O . PHE A 1 86 ? -10.480 -2.045 -7.630 1.00 88.31 86 PHE A O 1
ATOM 730 N N . TYR A 1 87 ? -8.354 -2.767 -7.564 1.00 86.75 87 TYR A N 1
ATOM 731 C CA . TYR A 1 87 ? -7.814 -1.575 -8.204 1.00 86.75 87 TYR A CA 1
ATOM 732 C C . TYR A 1 87 ? -8.349 -1.419 -9.638 1.00 86.75 87 TYR A C 1
ATOM 734 O O . TYR A 1 87 ? -8.757 -0.332 -10.024 1.00 86.75 87 TYR A O 1
ATOM 742 N N . GLN A 1 88 ? -8.466 -2.503 -10.409 1.00 84.75 88 GLN A N 1
ATOM 743 C CA . GLN A 1 88 ? -8.998 -2.455 -11.781 1.00 84.75 88 GLN A CA 1
ATOM 744 C C . GLN A 1 88 ? -10.462 -1.989 -11.885 1.00 84.75 88 GLN A C 1
ATOM 746 O O . GLN A 1 88 ? -10.895 -1.629 -12.978 1.00 84.75 88 GLN A O 1
ATOM 751 N N . LEU A 1 89 ? -11.219 -1.975 -10.782 1.00 85.00 89 LEU A N 1
ATOM 752 C CA . LEU A 1 89 ? -12.601 -1.488 -10.762 1.00 85.00 89 LEU A CA 1
ATOM 753 C C . LEU A 1 89 ? -12.706 0.046 -10.754 1.00 85.00 89 LEU A C 1
ATOM 755 O O . LEU A 1 89 ? -13.787 0.569 -11.024 1.00 85.00 89 LEU A O 1
ATOM 759 N N . PHE A 1 90 ? -11.630 0.792 -10.465 1.00 81.25 90 PHE A N 1
ATOM 760 C CA . PHE A 1 90 ? -11.701 2.253 -10.544 1.00 81.25 90 PHE A CA 1
ATOM 761 C C . PHE A 1 90 ? -11.768 2.716 -12.004 1.00 81.25 90 PHE A C 1
ATOM 763 O O . PHE A 1 90 ? -10.910 2.388 -12.821 1.00 81.25 90 PHE A O 1
ATOM 770 N N . ALA A 1 91 ? -12.746 3.574 -12.307 1.00 61.94 91 ALA A N 1
ATOM 771 C CA . ALA A 1 91 ? -12.998 4.110 -13.649 1.00 61.94 91 ALA A CA 1
ATOM 772 C C . ALA A 1 91 ? -11.802 4.858 -14.279 1.00 61.94 91 ALA A C 1
ATOM 774 O O . ALA A 1 91 ? -11.749 5.024 -15.493 1.00 61.94 91 ALA A O 1
ATOM 775 N N . ASN A 1 92 ? -10.839 5.288 -13.457 1.00 63.66 92 ASN A N 1
ATOM 776 C CA . ASN A 1 92 ? -9.681 6.087 -13.861 1.00 63.66 92 ASN A CA 1
ATOM 777 C C . ASN A 1 92 ? -8.360 5.303 -13.875 1.00 63.66 92 ASN A C 1
ATOM 779 O O . ASN A 1 92 ? -7.299 5.909 -14.032 1.00 63.66 92 ASN A O 1
ATOM 783 N N . VAL A 1 93 ? -8.389 3.981 -13.685 1.00 61.00 93 VAL A N 1
ATOM 784 C CA . VAL A 1 93 ? -7.177 3.175 -13.843 1.00 61.00 93 VAL A CA 1
ATOM 785 C C . VAL A 1 93 ? -6.825 3.158 -15.318 1.00 61.00 93 VAL A C 1
ATOM 787 O O . VAL A 1 93 ? -7.589 2.643 -16.137 1.00 61.00 93 VAL A O 1
ATOM 790 N N . GLN A 1 94 ? -5.653 3.698 -15.669 1.00 53.59 94 GLN A N 1
ATOM 791 C CA . GLN A 1 94 ? -5.057 3.378 -16.960 1.00 53.59 94 GLN A CA 1
ATOM 792 C C . GLN A 1 94 ? -4.957 1.859 -17.010 1.00 53.59 94 GLN A C 1
ATOM 794 O O . GLN A 1 94 ? -4.180 1.275 -16.249 1.00 53.59 94 GLN A O 1
ATOM 799 N N . GLN A 1 95 ? -5.795 1.220 -17.838 1.00 47.47 9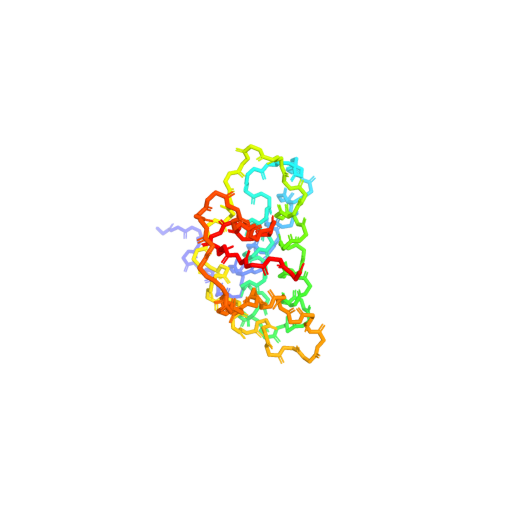5 GLN A N 1
ATOM 800 C CA . GLN A 1 95 ? -5.769 -0.229 -17.976 1.00 47.47 95 GLN A CA 1
ATOM 801 C C . GLN A 1 95 ? -4.308 -0.637 -18.162 1.00 47.47 95 GLN A C 1
ATOM 803 O O . GLN A 1 95 ? -3.627 -0.024 -18.996 1.00 47.47 95 GLN A O 1
ATOM 808 N N . PRO A 1 96 ? -3.798 -1.617 -17.390 1.00 48.50 96 PRO A N 1
ATOM 809 C CA . PRO A 1 96 ? -2.460 -2.114 -17.640 1.00 48.50 96 PRO A CA 1
ATOM 810 C C . PRO A 1 96 ? -2.426 -2.473 -19.115 1.00 48.50 96 PRO A C 1
ATOM 812 O O . PRO A 1 96 ? -3.317 -3.191 -19.577 1.00 48.50 96 PRO A O 1
ATOM 815 N N . VAL A 1 97 ? -1.478 -1.890 -19.858 1.00 44.94 97 VAL A N 1
ATOM 816 C CA . VAL A 1 97 ? -1.337 -2.128 -21.294 1.00 44.94 97 VAL A CA 1
ATOM 817 C C . VAL A 1 97 ? -1.316 -3.636 -21.464 1.00 44.94 97 VAL A C 1
ATOM 819 O O . VAL A 1 97 ? -0.337 -4.295 -21.103 1.00 44.94 97 VAL A O 1
ATOM 822 N N . ARG A 1 98 ? -2.441 -4.194 -21.922 1.00 42.94 98 ARG A N 1
ATOM 823 C CA . ARG A 1 98 ? -2.550 -5.626 -22.143 1.00 42.94 98 ARG A CA 1
ATOM 824 C C . ARG A 1 98 ? -1.519 -5.902 -23.213 1.00 42.94 98 ARG A C 1
ATOM 826 O O . ARG A 1 98 ? -1.584 -5.327 -24.299 1.00 42.94 98 ARG A O 1
ATOM 833 N N . CYS A 1 99 ? -0.519 -6.698 -22.861 1.00 48.75 99 CYS A N 1
ATOM 834 C CA . CYS A 1 99 ? 0.470 -7.159 -23.811 1.00 48.75 99 CYS A CA 1
ATOM 835 C C . CYS A 1 99 ? -0.314 -7.795 -24.959 1.00 48.75 99 CYS A C 1
ATOM 837 O O . CYS A 1 99 ? -1.074 -8.743 -24.764 1.00 48.75 99 CYS A O 1
ATOM 839 N N . GLY A 1 100 ? -0.270 -7.147 -26.121 1.00 46.25 100 GLY A N 1
ATOM 840 C CA . GLY A 1 100 ? -1.092 -7.547 -27.244 1.00 46.25 100 GLY A CA 1
ATOM 841 C C . GLY A 1 100 ? -0.622 -8.911 -27.716 1.00 46.25 100 GLY A C 1
ATOM 842 O O . GLY A 1 100 ? 0.429 -8.999 -28.345 1.00 46.25 100 GLY A O 1
ATOM 843 N N . ASN A 1 101 ? -1.411 -9.953 -27.459 1.00 47.19 101 ASN A N 1
ATOM 844 C CA . ASN A 1 101 ? -1.256 -11.262 -28.086 1.00 47.19 101 ASN A CA 1
ATOM 845 C C . ASN A 1 101 ? -1.629 -11.146 -29.571 1.00 47.19 101 ASN A C 1
ATOM 847 O O . ASN A 1 101 ? -2.637 -11.683 -30.023 1.00 47.19 101 ASN A O 1
ATOM 851 N N . ARG A 1 102 ? -0.855 -10.391 -30.355 1.00 51.66 102 ARG A N 1
ATOM 852 C CA . ARG A 1 102 ? -0.920 -10.517 -31.807 1.00 51.66 102 ARG A CA 1
ATOM 853 C C . ARG A 1 102 ? -0.156 -11.779 -32.156 1.00 51.66 102 ARG A C 1
ATOM 855 O O . ARG A 1 102 ? 1.072 -11.783 -32.133 1.00 51.66 102 ARG A O 1
ATOM 862 N N . ALA A 1 103 ? -0.898 -12.843 -32.453 1.00 55.28 103 ALA A N 1
ATOM 863 C CA . ALA A 1 103 ? -0.342 -13.999 -33.132 1.00 55.28 103 ALA A CA 1
ATOM 864 C C . ALA A 1 103 ? 0.413 -13.501 -34.373 1.00 55.28 103 ALA A C 1
ATOM 866 O O . ALA A 1 103 ? -0.112 -12.714 -35.167 1.00 55.28 103 ALA A O 1
ATOM 867 N N . CYS A 1 104 ? 1.678 -13.888 -34.492 1.00 58.94 104 CYS A N 1
ATOM 868 C CA . CYS A 1 104 ? 2.507 -13.485 -35.613 1.00 58.94 104 CYS A CA 1
ATOM 869 C C . CYS A 1 104 ? 1.914 -14.062 -36.901 1.00 58.94 104 CYS A C 1
ATOM 871 O O . CYS A 1 104 ? 1.726 -15.268 -37.015 1.00 58.94 104 CYS A O 1
ATOM 873 N N . ILE A 1 105 ? 1.623 -13.205 -37.882 1.00 66.31 105 ILE A N 1
ATOM 874 C CA . ILE A 1 105 ? 1.038 -13.633 -39.167 1.00 66.31 105 ILE A CA 1
ATOM 875 C C . ILE A 1 105 ? 2.058 -14.454 -39.987 1.00 66.31 105 ILE A C 1
ATOM 877 O O . ILE A 1 105 ? 1.695 -15.212 -40.881 1.00 66.31 105 ILE A O 1
ATOM 881 N N . LYS A 1 106 ? 3.352 -14.329 -39.670 1.00 68.12 106 LYS A N 1
ATOM 882 C CA . LYS A 1 106 ? 4.462 -15.045 -40.311 1.00 68.12 106 LYS A CA 1
ATOM 883 C C . LYS A 1 106 ? 5.173 -15.936 -39.288 1.00 68.12 106 LYS A C 1
ATOM 885 O O . LYS A 1 106 ? 5.161 -15.631 -38.098 1.00 68.12 106 LYS A O 1
ATOM 890 N N . LYS A 1 107 ? 5.826 -17.012 -39.747 1.00 64.44 107 LYS A N 1
ATOM 891 C CA . LYS A 1 107 ? 6.743 -17.804 -38.908 1.00 64.44 107 LYS A CA 1
ATOM 892 C C . LYS A 1 107 ? 7.952 -16.933 -38.553 1.00 64.44 107 LYS A C 1
ATOM 894 O O . LYS A 1 107 ? 8.733 -16.600 -39.439 1.00 64.44 107 LYS A O 1
ATOM 899 N N . VAL A 1 108 ? 8.082 -16.555 -37.285 1.00 65.44 108 VAL A N 1
ATOM 900 C CA . VAL A 1 108 ? 9.186 -15.727 -36.772 1.00 65.44 108 VAL A CA 1
ATOM 901 C C . VAL A 1 108 ? 10.040 -16.575 -35.833 1.00 65.44 108 VAL A C 1
ATOM 903 O O . VAL A 1 108 ? 9.495 -17.383 -35.080 1.00 65.44 108 VAL A O 1
ATOM 906 N N . LYS A 1 109 ? 11.370 -16.434 -35.896 1.00 70.50 109 LYS A N 1
ATOM 907 C CA . LYS A 1 109 ? 12.271 -17.117 -34.961 1.00 70.50 109 LYS A CA 1
ATOM 908 C C . LYS A 1 109 ? 12.150 -16.480 -33.581 1.00 70.50 109 LYS A C 1
ATOM 910 O O . LYS A 1 109 ? 11.900 -15.285 -33.455 1.00 70.50 109 LYS A O 1
ATOM 915 N N . GLU A 1 110 ? 12.368 -17.272 -32.538 1.00 65.69 110 GLU A N 1
ATOM 916 C CA . GLU A 1 110 ? 12.239 -16.799 -31.158 1.00 65.69 110 GLU A CA 1
ATOM 917 C C . GLU A 1 110 ? 13.218 -15.660 -30.813 1.00 65.69 110 GLU A C 1
ATOM 919 O O . GLU A 1 110 ? 12.899 -14.814 -29.978 1.00 65.69 110 GLU A O 1
ATOM 924 N N . SER A 1 111 ? 14.368 -15.603 -31.497 1.00 71.19 111 SER A N 1
ATOM 925 C CA . SER A 1 111 ? 15.356 -14.520 -31.400 1.00 71.19 111 SER A CA 1
ATOM 926 C C . SER A 1 111 ? 14.825 -13.157 -31.838 1.00 71.19 111 SER A C 1
ATOM 928 O O . SER A 1 111 ? 15.307 -12.135 -31.359 1.00 71.19 111 SER A O 1
ATOM 930 N N . ASP A 1 112 ? 13.843 -13.138 -32.739 1.00 69.31 112 ASP A N 1
ATOM 931 C CA . ASP A 1 112 ? 13.364 -11.908 -33.375 1.00 69.31 112 ASP A CA 1
ATOM 932 C C . ASP A 1 112 ? 12.085 -11.391 -32.696 1.00 69.31 112 ASP A C 1
ATOM 934 O O . ASP A 1 112 ? 11.578 -10.313 -33.019 1.00 69.31 112 ASP A O 1
ATOM 938 N N . LEU A 1 113 ? 11.549 -12.154 -31.736 1.00 71.31 113 LEU A N 1
ATOM 939 C CA . LEU A 1 113 ? 10.427 -11.723 -30.920 1.00 71.31 113 LEU A CA 1
ATOM 940 C C . LEU A 1 113 ? 10.894 -10.692 -29.896 1.00 71.31 113 LEU A C 1
ATOM 942 O O . LEU A 1 113 ? 11.848 -10.910 -29.147 1.00 71.31 113 LEU A O 1
ATOM 946 N N . LYS A 1 114 ? 10.164 -9.582 -29.797 1.00 66.69 114 LYS A N 1
ATOM 947 C CA . LYS A 1 114 ? 10.447 -8.573 -28.780 1.00 66.69 114 LYS A CA 1
ATOM 948 C C . LYS A 1 114 ? 9.785 -8.976 -27.475 1.00 66.69 114 LYS A C 1
ATOM 950 O O . LYS A 1 114 ? 8.581 -9.222 -27.429 1.00 66.69 114 LYS A O 1
ATOM 955 N N . SER A 1 115 ? 10.559 -9.008 -26.400 1.00 67.50 115 SER A N 1
ATOM 956 C CA . SER A 1 115 ? 10.001 -9.140 -25.058 1.00 67.50 115 SER A CA 1
ATOM 957 C C . SER A 1 115 ? 9.263 -7.861 -24.677 1.00 67.50 115 SER A C 1
ATOM 959 O O . SER A 1 115 ? 9.698 -6.749 -24.987 1.00 67.50 115 SER A O 1
ATOM 961 N N . CYS A 1 116 ? 8.141 -8.000 -23.977 1.00 64.56 116 CYS A N 1
ATOM 962 C CA . CYS A 1 116 ? 7.492 -6.868 -23.337 1.00 64.56 116 CYS A CA 1
ATOM 963 C C . CYS A 1 116 ? 8.478 -6.178 -22.391 1.00 64.56 116 CYS A C 1
ATOM 965 O O . CYS A 1 116 ? 8.960 -6.790 -21.439 1.00 64.56 116 CYS A O 1
ATOM 967 N N . GLY A 1 117 ? 8.748 -4.893 -22.629 1.00 54.78 117 GLY A N 1
ATOM 968 C CA . GLY A 1 117 ? 9.667 -4.115 -21.796 1.00 54.78 117 GLY A CA 1
ATOM 969 C C . GLY A 1 117 ? 9.227 -4.017 -20.332 1.00 54.78 117 GLY A C 1
ATOM 970 O O . GLY A 1 117 ? 10.076 -3.841 -19.466 1.00 54.78 117 GLY A O 1
ATOM 971 N N . ARG A 1 118 ? 7.923 -4.180 -20.052 1.00 55.81 118 ARG A N 1
ATOM 972 C CA . ARG A 1 118 ? 7.342 -4.033 -18.708 1.00 55.81 118 ARG A CA 1
ATOM 973 C C . ARG A 1 118 ? 7.198 -5.352 -17.945 1.00 55.81 118 ARG A C 1
ATOM 975 O O . ARG A 1 118 ? 7.532 -5.386 -16.772 1.00 55.81 118 ARG A O 1
ATOM 982 N N . CYS A 1 119 ? 6.726 -6.433 -18.578 1.00 64.94 119 CYS A N 1
ATOM 983 C CA . CYS A 1 119 ? 6.545 -7.723 -17.892 1.00 64.94 119 CYS A CA 1
ATOM 984 C C . CYS A 1 119 ? 7.632 -8.760 -18.197 1.00 64.94 119 CYS A C 1
ATOM 986 O O . CYS A 1 119 ? 7.713 -9.739 -17.469 1.00 64.94 119 CYS A O 1
ATOM 988 N N . ARG A 1 120 ? 8.420 -8.588 -19.272 1.00 61.50 120 ARG A N 1
ATOM 989 C CA . ARG A 1 120 ? 9.443 -9.515 -19.819 1.00 61.50 120 ARG A CA 1
ATOM 990 C C . ARG A 1 120 ? 9.004 -10.966 -20.092 1.00 61.50 120 ARG A C 1
ATOM 992 O O . ARG A 1 120 ? 9.719 -11.681 -20.781 1.00 61.50 120 ARG A O 1
ATOM 999 N N . ASN A 1 121 ? 7.815 -11.360 -19.647 1.00 57.12 121 ASN A N 1
ATOM 1000 C CA . ASN A 1 121 ? 7.286 -12.719 -19.702 1.00 57.12 121 ASN A CA 1
ATOM 1001 C C . ASN A 1 121 ? 6.552 -13.026 -21.010 1.00 57.12 121 ASN A C 1
ATOM 1003 O O . ASN A 1 121 ? 6.412 -14.186 -21.380 1.00 57.12 121 ASN A O 1
ATOM 1007 N N . GLN A 1 122 ? 6.074 -12.001 -21.721 1.00 59.88 122 GLN A N 1
ATOM 1008 C CA . GLN A 1 122 ? 5.395 -12.171 -23.003 1.00 59.88 122 GLN A CA 1
ATOM 1009 C C . GLN A 1 122 ? 6.237 -11.594 -24.137 1.00 59.88 122 GLN A C 1
ATOM 1011 O O . GLN A 1 122 ? 6.686 -10.445 -24.084 1.00 59.88 122 GLN A O 1
ATOM 1016 N N . LYS A 1 123 ? 6.448 -12.421 -25.161 1.00 68.69 123 LYS A N 1
ATOM 1017 C CA . LYS A 1 123 ? 7.145 -12.089 -26.401 1.00 68.69 123 LYS A CA 1
ATOM 1018 C C . LYS A 1 123 ? 6.109 -11.784 -27.484 1.00 68.69 123 LYS A C 1
ATOM 1020 O O . LYS A 1 123 ? 5.124 -12.506 -27.604 1.00 68.69 123 LYS A O 1
ATOM 1025 N N . TYR A 1 124 ? 6.308 -10.724 -28.261 1.00 67.38 124 TYR A N 1
ATOM 1026 C CA . TYR A 1 124 ? 5.380 -10.312 -29.315 1.00 67.38 124 TYR A CA 1
ATOM 1027 C C . TYR A 1 124 ? 6.115 -9.957 -30.607 1.00 67.38 124 TYR A C 1
ATOM 1029 O O . TYR A 1 124 ? 7.280 -9.552 -30.609 1.00 67.38 124 TYR A O 1
ATOM 1037 N N . CYS A 1 125 ? 5.401 -10.088 -31.724 1.00 64.69 125 CYS A N 1
ATOM 1038 C CA . CYS A 1 125 ? 5.866 -9.595 -33.011 1.00 64.69 125 CYS A CA 1
ATOM 1039 C C . CYS A 1 125 ? 5.674 -8.078 -33.082 1.00 64.69 125 CYS A C 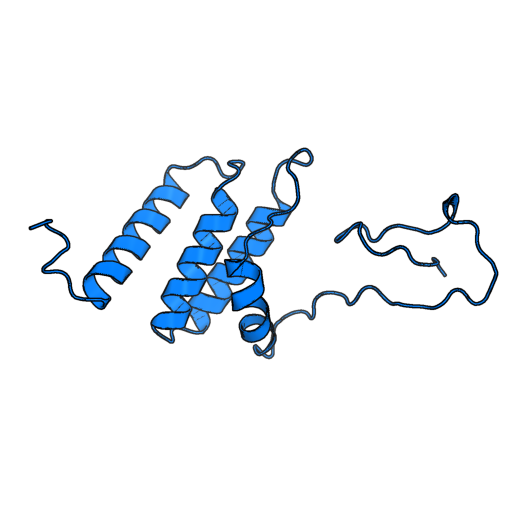1
ATOM 1041 O O . CYS A 1 125 ? 4.547 -7.586 -32.972 1.00 64.69 125 CYS A O 1
ATOM 1043 N N . SER A 1 126 ? 6.763 -7.324 -33.259 1.00 58.47 126 SER A N 1
ATOM 1044 C CA . SER A 1 126 ? 6.642 -5.915 -33.641 1.00 58.47 126 SER A CA 1
ATOM 1045 C C . SER A 1 126 ? 6.012 -5.812 -35.030 1.00 58.47 126 SER A C 1
ATOM 1047 O O . SER A 1 126 ? 6.240 -6.683 -35.868 1.00 58.47 126 SER A O 1
ATOM 1049 N N . LYS A 1 127 ? 5.191 -4.777 -35.235 1.00 54.28 127 LYS A N 1
ATOM 1050 C CA . LYS A 1 127 ? 4.635 -4.435 -36.550 1.00 54.28 127 LYS A CA 1
ATOM 1051 C C . LYS A 1 127 ? 5.742 -4.202 -37.573 1.00 54.28 127 LYS A C 1
ATOM 1053 O O . LYS A 1 127 ? 6.783 -3.644 -37.160 1.00 54.28 127 LYS A O 1
#

Foldseek 3Di:
DDPCVPDDPVNVLVVLLVVLVVCLVPPDLQDPCNLVSLLVQLVSCVVVVVNVSNLVSLVVSVVSQVPHDPPDDRDDDVSNVVCVVVNVPDPPPPPPPPPDPPDDPDDDDPVQWDADPPPSPDTHDDD

Organism: NCBI:txid174260

Radius of gyration: 19.02 Å; chains: 1; bounding box: 32×26×68 Å

Secondary structure (DSSP, 8-state):
--TTTT--HHHHHHHHHHHHHHHHHHS-TTSTTHHHHHHHHHHHHHHTT-HHHHHHHHHHHHHHHHTS-TTSPP---HHH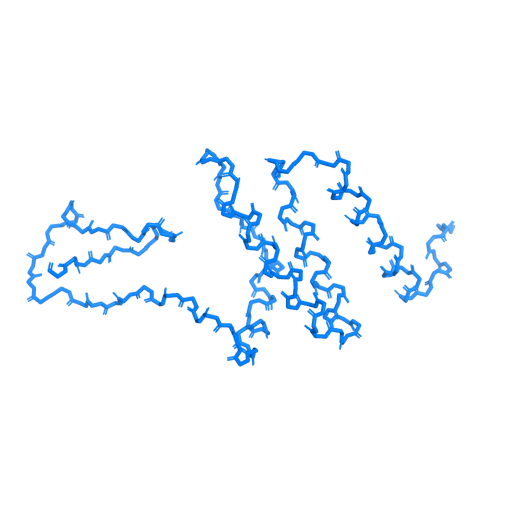HHHHHHHTTSTT------------SS---GGGSEEPTTTSS-EE---